Protein AF-A0A355BRB9-F1 (afdb_monomer)

Solvent-accessible surface area (backbone atoms only — not comparable to full-atom values): 3400 Å² total; per-residue (Å²): 139,85,40,68,48,82,53,57,50,64,67,59,53,49,54,46,45,73,68,72,61,58,52,34,76,42,74,52,74,69,42,31,46,74,72,69,46,64,60,73,67,53,46,53,52,50,52,50,52,53,57,76,72,40,100,87

Mean predicted aligned error: 2.2 Å

Sequence (56 aa):
MKFFIDTADLAQIKEANDLGILDGVTTNPSLMAKVGIKGAEAVMAHYKTICEMVDG

Radius of gyration: 10.96 Å; Cα contacts (8 Å, |Δi|>4): 65; chains: 1; bounding box: 23×17×32 Å

pLDDT: mean 95.95, std 3.25, range [79.44, 98.12]

Foldseek 3Di:
DADEAEALDPVVLLVVVVVVRHPAYHYDPVRCVVVPQD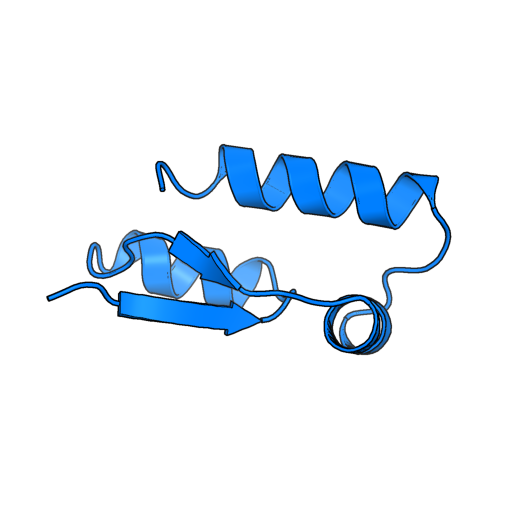DPVSVVVSVVVRCVRHVD

Secondary structure (DSSP, 8-state):
---EEE---HHH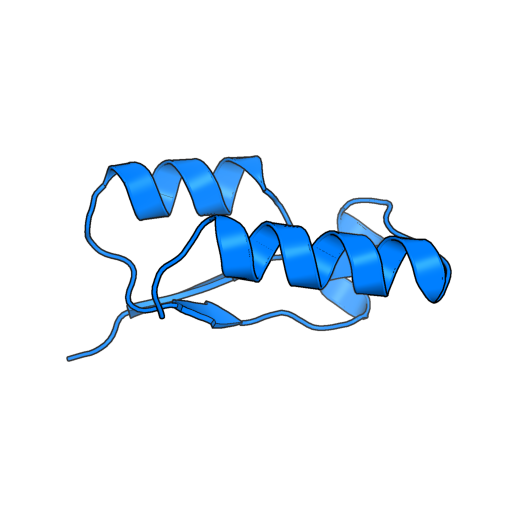HHHHHHTT--SEEE--HHHHHHTT--SHHHHHHHHHHHHHH---

Structure (mmCIF, N/CA/C/O backbone):
data_AF-A0A355BRB9-F1
#
_entry.id   AF-A0A355BRB9-F1
#
loop_
_atom_site.group_PDB
_atom_site.id
_atom_site.type_symbol
_atom_site.label_atom_id
_atom_site.label_alt_id
_atom_site.label_comp_id
_atom_site.label_asym_id
_atom_site.label_entity_id
_atom_site.label_seq_id
_atom_site.pdbx_PDB_ins_code
_atom_site.Cartn_x
_atom_site.Cartn_y
_atom_site.Cartn_z
_atom_site.occupancy
_atom_site.B_iso_or_equiv
_atom_site.auth_seq_id
_atom_site.auth_comp_id
_atom_site.auth_asym_id
_atom_site.auth_atom_id
_atom_site.pdbx_PDB_model_num
ATOM 1 N N . MET A 1 1 ? -5.186 10.433 17.839 1.00 87.62 1 MET A N 1
ATOM 2 C CA . MET A 1 1 ? -3.936 9.705 17.524 1.00 87.62 1 MET A CA 1
ATOM 3 C C . MET A 1 1 ? -4.152 9.074 16.164 1.00 87.62 1 MET A C 1
ATOM 5 O O . MET A 1 1 ? -5.266 8.616 15.968 1.00 87.62 1 MET A O 1
ATOM 9 N N . LYS A 1 2 ? -3.176 9.140 15.249 1.00 93.38 2 LYS A N 1
ATOM 10 C CA . LYS A 1 2 ? -3.309 8.562 13.906 1.00 93.38 2 LYS A CA 1
ATOM 11 C C . LYS A 1 2 ? -2.457 7.302 13.769 1.00 93.38 2 LYS A C 1
ATOM 13 O O . LYS A 1 2 ? -1.336 7.293 14.283 1.00 93.38 2 LYS A O 1
ATOM 18 N N . PHE A 1 3 ? -2.956 6.298 13.065 1.00 94.81 3 PHE A N 1
ATOM 19 C CA . PHE A 1 3 ? -2.276 5.045 12.775 1.00 94.81 3 PHE A CA 1
ATOM 20 C C . PHE A 1 3 ? -2.043 4.901 11.277 1.00 94.81 3 PHE A C 1
ATOM 22 O O . PHE A 1 3 ? -2.971 4.947 10.476 1.00 94.81 3 PHE A O 1
ATOM 29 N N . PHE A 1 4 ? -0.782 4.691 10.917 1.00 96.94 4 PHE A N 1
ATOM 30 C CA . PHE A 1 4 ? -0.367 4.449 9.545 1.00 96.94 4 PHE A CA 1
ATOM 31 C C . PHE A 1 4 ? 0.318 3.092 9.455 1.00 96.94 4 PHE A C 1
ATOM 33 O O . PHE A 1 4 ? 1.050 2.707 10.370 1.00 96.94 4 PHE A O 1
ATOM 40 N N . ILE A 1 5 ? 0.106 2.392 8.343 1.00 96.38 5 ILE A N 1
ATOM 41 C CA . ILE A 1 5 ? 0.857 1.181 8.003 1.00 96.38 5 ILE A CA 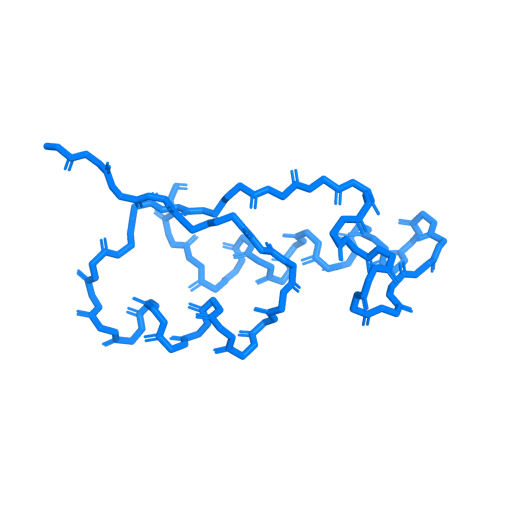1
ATOM 42 C C . ILE A 1 5 ? 1.917 1.513 6.950 1.00 96.38 5 ILE A C 1
ATOM 44 O O . ILE A 1 5 ? 1.638 2.249 6.005 1.00 96.38 5 ILE A O 1
ATOM 48 N N . ASP A 1 6 ? 3.124 0.967 7.113 1.00 97.88 6 ASP A N 1
ATOM 49 C CA . ASP A 1 6 ? 4.243 1.168 6.187 1.00 97.88 6 ASP A CA 1
ATOM 50 C C . ASP A 1 6 ? 4.436 -0.064 5.298 1.00 97.88 6 ASP A C 1
ATOM 52 O O . ASP A 1 6 ? 5.172 -0.994 5.634 1.00 97.88 6 ASP A O 1
ATOM 56 N N . THR A 1 7 ? 3.715 -0.116 4.177 1.00 98.12 7 THR A N 1
ATOM 57 C CA . THR A 1 7 ? 3.760 -1.260 3.258 1.00 98.12 7 THR A CA 1
ATOM 58 C C . THR A 1 7 ? 3.327 -0.876 1.841 1.00 98.12 7 THR A C 1
ATOM 60 O O . THR A 1 7 ? 2.732 0.170 1.595 1.00 98.12 7 THR A O 1
ATOM 63 N N . ALA A 1 8 ? 3.653 -1.737 0.880 1.00 98.06 8 ALA A N 1
ATOM 64 C CA . ALA A 1 8 ? 3.110 -1.704 -0.479 1.00 98.06 8 ALA A CA 1
ATOM 65 C C . ALA A 1 8 ? 2.242 -2.939 -0.779 1.00 98.06 8 ALA A C 1
ATOM 67 O O . ALA A 1 8 ? 1.722 -3.068 -1.885 1.00 98.06 8 ALA A O 1
ATOM 68 N N . ASP A 1 9 ? 2.100 -3.861 0.175 1.00 98.12 9 ASP A N 1
ATOM 69 C CA . ASP A 1 9 ? 1.297 -5.067 0.005 1.00 98.12 9 ASP A CA 1
ATOM 70 C C . ASP A 1 9 ? -0.191 -4.736 0.163 1.00 98.12 9 ASP A C 1
ATOM 72 O O . ASP A 1 9 ? -0.657 -4.388 1.249 1.00 98.12 9 ASP A O 1
ATOM 76 N N . LEU A 1 10 ? -0.944 -4.855 -0.931 1.00 97.81 10 LEU A N 1
ATOM 77 C CA . LEU A 1 10 ? -2.373 -4.551 -0.947 1.00 97.81 10 LEU A CA 1
ATOM 78 C C . LEU A 1 10 ? -3.176 -5.468 -0.013 1.00 97.81 10 LEU A C 1
ATOM 80 O O . LEU A 1 10 ? -4.185 -5.028 0.531 1.00 97.81 10 LEU A O 1
ATOM 84 N N . ALA A 1 11 ? -2.744 -6.711 0.221 1.00 97.62 11 ALA A N 1
ATOM 85 C CA . ALA A 1 11 ? -3.444 -7.610 1.137 1.00 97.62 11 ALA A CA 1
ATOM 86 C C . ALA A 1 11 ? -3.338 -7.117 2.586 1.00 97.62 11 ALA A C 1
ATOM 88 O O . ALA A 1 11 ? -4.345 -7.065 3.289 1.00 97.62 11 ALA A O 1
ATOM 89 N N . GLN A 1 12 ? -2.146 -6.674 2.999 1.00 97.31 12 GLN A N 1
ATOM 90 C CA . GLN A 1 12 ? -1.921 -6.107 4.334 1.00 97.31 12 GLN A CA 1
ATOM 91 C C . GLN A 1 12 ? -2.672 -4.788 4.528 1.00 97.31 12 GLN A C 1
ATOM 93 O O . GLN A 1 12 ? -3.251 -4.557 5.587 1.00 97.31 12 GLN A O 1
ATOM 98 N N . ILE A 1 13 ? -2.685 -3.930 3.501 1.00 97.38 13 ILE A N 1
AT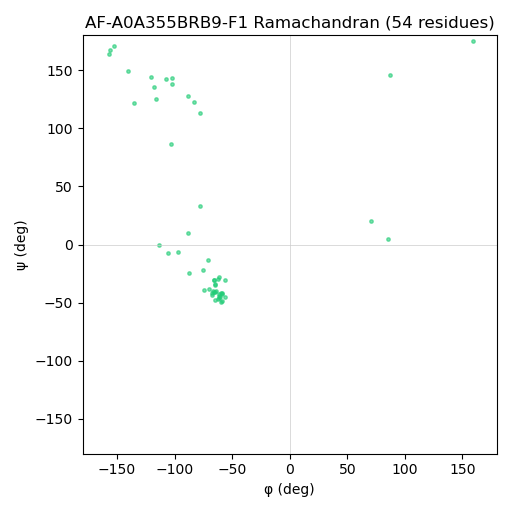OM 99 C CA . ILE A 1 13 ? -3.438 -2.670 3.531 1.00 97.38 13 ILE A CA 1
ATOM 100 C C . ILE A 1 13 ? -4.928 -2.963 3.683 1.00 97.38 13 ILE A C 1
ATOM 102 O O . ILE A 1 13 ? -5.581 -2.365 4.535 1.00 97.38 13 ILE A O 1
ATOM 106 N N . LYS A 1 14 ? -5.461 -3.911 2.901 1.00 97.06 14 LYS A N 1
ATOM 107 C CA . LYS A 1 14 ? -6.867 -4.305 2.986 1.00 97.06 14 LYS A CA 1
ATOM 108 C C . LYS A 1 14 ? -7.215 -4.836 4.376 1.00 97.06 14 LYS A C 1
ATOM 110 O O . LYS A 1 14 ? -8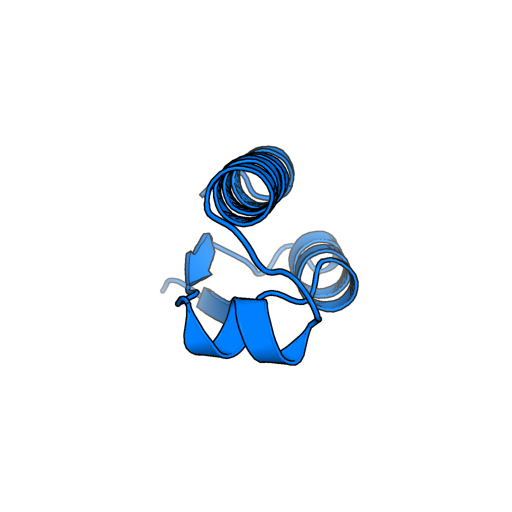.192 -4.383 4.954 1.00 97.06 14 LYS A O 1
ATOM 115 N N . GLU A 1 15 ? -6.421 -5.759 4.912 1.00 96.56 15 GLU A N 1
ATOM 116 C CA . GLU A 1 15 ? -6.660 -6.347 6.234 1.00 96.56 15 GLU A CA 1
ATOM 117 C C . GLU A 1 15 ? -6.675 -5.274 7.329 1.00 96.56 15 GLU A C 1
ATOM 119 O O . GLU A 1 15 ? -7.617 -5.197 8.114 1.00 96.56 15 GLU A O 1
ATOM 124 N N . ALA A 1 16 ? -5.674 -4.393 7.348 1.00 95.56 16 ALA A N 1
ATOM 125 C CA . ALA A 1 16 ? -5.606 -3.322 8.333 1.00 95.56 16 ALA A CA 1
ATOM 126 C C . ALA A 1 16 ? -6.739 -2.289 8.169 1.00 95.56 16 ALA A C 1
ATOM 128 O O . ALA A 1 16 ? -7.190 -1.712 9.161 1.00 95.56 16 ALA A O 1
ATOM 129 N N . ASN A 1 17 ? -7.220 -2.066 6.941 1.00 96.31 17 ASN A N 1
ATOM 130 C CA . ASN A 1 17 ? -8.333 -1.158 6.673 1.00 96.31 17 ASN A CA 1
ATOM 131 C C . ASN A 1 17 ? -9.670 -1.784 7.095 1.00 96.31 17 ASN A C 1
ATOM 133 O O . ASN A 1 17 ? -10.492 -1.113 7.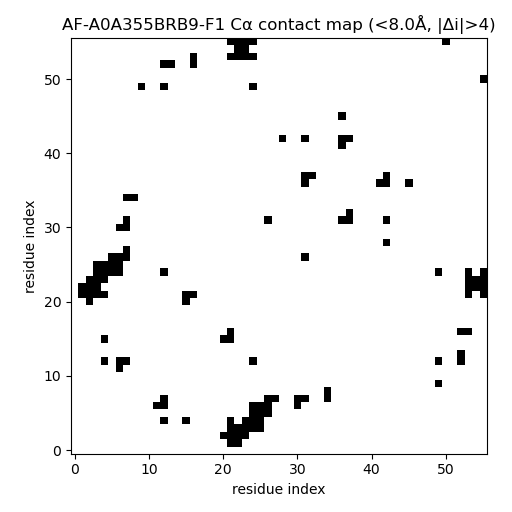712 1.00 96.31 17 ASN A O 1
ATOM 137 N N . ASP A 1 18 ? -9.850 -3.088 6.859 1.00 96.62 18 ASP A N 1
ATOM 138 C CA . ASP A 1 18 ? -11.021 -3.855 7.301 1.00 96.62 18 ASP A CA 1
ATOM 139 C C . ASP A 1 18 ? -11.150 -3.869 8.842 1.00 96.62 18 ASP A C 1
ATOM 141 O O . ASP A 1 18 ? -12.259 -3.953 9.371 1.00 96.62 18 ASP A O 1
ATOM 145 N N . LEU A 1 19 ? -10.034 -3.748 9.577 1.00 95.88 19 LEU A N 1
ATOM 146 C CA . LEU A 1 19 ? -10.034 -3.584 11.039 1.00 95.88 19 LEU A CA 1
ATOM 147 C C . LEU A 1 19 ? -10.541 -2.205 11.503 1.00 95.88 19 LEU A C 1
ATOM 149 O O . LEU A 1 19 ? -10.810 -2.031 12.691 1.00 95.88 19 LEU A O 1
ATOM 153 N N . GLY A 1 20 ? -10.662 -1.223 10.602 1.00 94.62 20 GLY A N 1
ATOM 154 C CA . GLY A 1 20 ? -11.174 0.118 10.901 1.00 94.62 20 GLY A CA 1
ATOM 155 C C . GLY A 1 20 ? -10.237 0.985 11.747 1.00 94.62 20 GLY A C 1
ATOM 156 O O . GLY A 1 20 ? -10.691 1.929 12.390 1.00 94.62 20 GLY A O 1
ATOM 157 N N . ILE A 1 21 ? -8.944 0.650 11.788 1.00 90.50 21 ILE A N 1
ATOM 158 C CA . ILE A 1 21 ? -7.940 1.342 12.614 1.00 90.50 21 ILE A CA 1
ATOM 159 C C . ILE A 1 21 ? -6.995 2.237 11.809 1.00 90.50 21 ILE A C 1
ATOM 161 O O . ILE A 1 21 ? -6.166 2.908 12.413 1.00 90.50 21 ILE A O 1
ATOM 165 N N . LEU A 1 22 ? -7.060 2.203 10.476 1.00 95.00 22 LEU A N 1
ATOM 166 C CA . LEU A 1 22 ? -6.113 2.883 9.595 1.00 95.00 22 LEU A CA 1
ATOM 167 C C . LEU A 1 22 ? -6.542 4.322 9.288 1.00 95.00 22 LEU A C 1
ATOM 169 O O . LEU A 1 22 ? -7.637 4.550 8.789 1.00 95.00 22 LEU A O 1
ATOM 173 N N . ASP A 1 23 ? -5.634 5.272 9.509 1.00 96.38 23 ASP A N 1
ATOM 174 C CA . ASP A 1 23 ? -5.767 6.670 9.076 1.00 96.38 23 ASP A CA 1
ATOM 175 C C . ASP A 1 23 ? -5.028 6.950 7.752 1.00 96.38 23 ASP A C 1
ATOM 177 O O . ASP A 1 23 ? -5.093 8.062 7.236 1.00 96.38 23 ASP A O 1
ATOM 181 N N . GLY A 1 24 ? -4.268 5.985 7.224 1.00 96.56 24 GLY A N 1
ATOM 182 C CA . GLY A 1 24 ? -3.556 6.121 5.952 1.00 96.56 24 GLY A CA 1
ATOM 183 C C . GLY A 1 24 ? -2.391 5.145 5.779 1.00 96.56 24 GLY A C 1
ATOM 184 O O . GLY A 1 24 ? -2.002 4.426 6.697 1.00 96.56 24 GLY A O 1
ATOM 185 N N . VAL A 1 25 ? -1.769 5.155 4.603 1.00 97.94 25 VAL A N 1
ATOM 186 C CA . VAL A 1 25 ? -0.637 4.274 4.267 1.00 97.94 25 VAL A CA 1
ATOM 187 C C . VAL A 1 25 ? 0.605 5.106 3.966 1.00 97.94 25 VAL A C 1
ATOM 189 O O . VAL A 1 25 ? 0.537 6.084 3.221 1.00 97.94 25 VAL A O 1
ATOM 192 N N . THR A 1 26 ? 1.759 4.698 4.495 1.00 97.56 26 THR A N 1
ATOM 193 C CA . THR A 1 26 ? 3.063 5.178 4.025 1.00 97.56 26 THR A CA 1
ATOM 194 C C . THR A 1 26 ? 3.710 4.122 3.144 1.00 97.56 26 THR A C 1
ATOM 196 O O . THR A 1 26 ? 3.575 2.920 3.360 1.00 97.56 26 THR A O 1
ATOM 199 N N . THR A 1 27 ? 4.399 4.568 2.099 1.00 97.69 27 THR A N 1
ATOM 200 C CA . THR A 1 27 ? 5.100 3.669 1.188 1.00 97.69 27 THR A CA 1
ATOM 201 C C . THR A 1 27 ? 6.284 4.381 0.541 1.00 97.69 27 THR A C 1
ATOM 203 O O . THR A 1 27 ? 6.472 5.589 0.693 1.00 97.69 27 THR A O 1
ATOM 206 N N . ASN A 1 28 ? 7.119 3.632 -0.173 1.00 96.50 28 ASN A N 1
ATOM 207 C CA . ASN A 1 28 ? 8.278 4.148 -0.893 1.00 96.50 28 ASN A CA 1
ATOM 208 C C . ASN A 1 28 ? 8.666 3.192 -2.041 1.00 96.50 28 ASN A C 1
ATOM 210 O O . ASN A 1 28 ? 8.219 2.040 -2.066 1.00 96.50 28 ASN A O 1
ATOM 214 N N . PRO A 1 29 ? 9.535 3.616 -2.980 1.00 95.00 29 PRO A N 1
ATOM 215 C CA . PRO A 1 29 ? 9.954 2.772 -4.102 1.00 95.00 29 PRO A CA 1
ATOM 216 C C . PRO A 1 29 ? 10.574 1.424 -3.698 1.00 95.00 29 PRO A C 1
ATOM 218 O O . PRO A 1 29 ? 10.416 0.436 -4.414 1.00 95.00 29 PRO A O 1
ATOM 221 N N . SER A 1 30 ? 11.249 1.349 -2.547 1.00 96.12 30 SER A N 1
ATOM 222 C CA . SER A 1 30 ? 11.849 0.101 -2.061 1.00 96.12 30 SER A CA 1
ATOM 223 C C . SER A 1 30 ? 10.789 -0.909 -1.619 1.00 96.12 30 SER A C 1
ATOM 225 O O . SER A 1 30 ? 10.943 -2.101 -1.877 1.00 96.12 30 SER A O 1
ATOM 227 N N . LEU A 1 31 ? 9.707 -0.457 -0.978 1.00 98.06 31 LEU A N 1
ATOM 228 C CA . LEU A 1 31 ? 8.576 -1.314 -0.612 1.00 98.06 31 LEU A CA 1
ATOM 229 C C . LEU A 1 31 ? 7.822 -1.798 -1.856 1.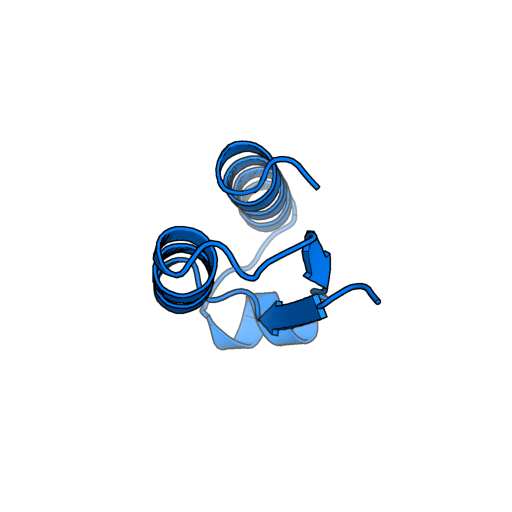00 98.06 31 LEU A C 1
ATOM 231 O O . LEU A 1 31 ? 7.539 -2.989 -1.950 1.00 98.06 31 LEU A O 1
ATOM 235 N N . MET A 1 32 ? 7.611 -0.926 -2.849 1.00 97.38 32 MET A N 1
ATOM 236 C CA . MET A 1 32 ? 7.042 -1.313 -4.152 1.00 97.38 32 MET A CA 1
ATOM 237 C C . MET A 1 32 ? 7.861 -2.417 -4.831 1.00 97.38 32 MET A C 1
ATOM 239 O O . MET A 1 32 ? 7.318 -3.424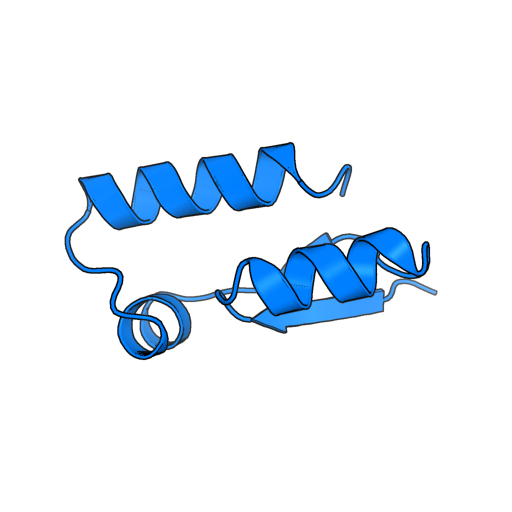 -5.285 1.00 97.38 32 MET A O 1
ATOM 243 N N . ALA A 1 33 ? 9.189 -2.275 -4.835 1.00 96.75 33 ALA A N 1
ATOM 244 C CA . ALA A 1 33 ? 10.078 -3.268 -5.425 1.00 96.75 33 ALA A CA 1
ATOM 245 C C . ALA A 1 33 ? 10.029 -4.622 -4.693 1.00 96.75 33 ALA A C 1
ATOM 247 O O . ALA A 1 33 ? 10.129 -5.663 -5.348 1.00 96.75 33 ALA A O 1
ATOM 248 N N . LYS A 1 34 ? 9.854 -4.627 -3.361 1.00 97.38 34 LYS A N 1
ATOM 249 C CA . LYS A 1 34 ? 9.728 -5.855 -2.552 1.00 97.38 34 LYS A CA 1
ATOM 250 C C . LYS A 1 34 ? 8.469 -6.654 -2.884 1.00 97.38 34 LYS A C 1
ATOM 252 O O . LYS A 1 34 ? 8.528 -7.878 -2.856 1.00 97.38 34 LYS A O 1
ATOM 257 N N . VAL A 1 35 ? 7.374 -5.981 -3.238 1.00 96.81 35 VAL A N 1
ATOM 258 C CA . VAL A 1 35 ? 6.126 -6.629 -3.683 1.00 96.81 35 VAL A CA 1
ATOM 259 C C . VAL A 1 35 ? 6.093 -6.882 -5.198 1.00 96.81 35 VAL A C 1
ATOM 261 O O . VAL A 1 35 ? 5.070 -7.270 -5.749 1.00 96.81 35 VAL A O 1
ATOM 264 N N . GLY A 1 36 ? 7.223 -6.693 -5.890 1.00 96.88 36 GLY A N 1
ATOM 265 C CA . GLY A 1 36 ? 7.382 -7.028 -7.306 1.00 96.88 36 GLY A CA 1
ATOM 266 C C . GLY A 1 36 ? 6.917 -5.953 -8.290 1.00 96.88 36 GLY A C 1
ATOM 267 O O . GLY A 1 36 ? 7.000 -6.171 -9.498 1.00 96.88 36 GLY A O 1
ATOM 268 N N . ILE A 1 37 ? 6.496 -4.781 -7.811 1.00 97.38 37 ILE A N 1
ATOM 269 C CA . ILE A 1 37 ? 6.046 -3.676 -8.661 1.00 97.38 37 ILE A CA 1
ATOM 270 C C . ILE A 1 37 ? 7.259 -2.890 -9.158 1.00 97.38 37 ILE A C 1
ATOM 272 O O . ILE A 1 37 ? 8.082 -2.401 -8.380 1.00 97.38 37 ILE A O 1
ATOM 276 N N . LYS A 1 38 ? 7.393 -2.788 -10.484 1.00 94.44 38 LYS A N 1
ATOM 277 C CA . LYS A 1 38 ? 8.527 -2.139 -11.154 1.00 94.44 38 LYS A CA 1
ATOM 278 C C . LYS A 1 38 ? 8.054 -1.341 -12.361 1.00 94.44 38 LYS A C 1
ATOM 280 O O . LYS A 1 38 ? 7.113 -1.731 -13.041 1.00 94.44 38 LYS A O 1
ATOM 285 N N . GLY A 1 39 ? 8.778 -0.266 -12.661 1.00 95.50 39 GLY A N 1
ATOM 286 C CA . GLY A 1 39 ? 8.440 0.647 -13.750 1.00 95.50 39 GLY A CA 1
ATOM 287 C C . GLY A 1 39 ? 7.472 1.739 -13.302 1.00 95.50 39 GLY A C 1
ATOM 288 O O . GLY A 1 39 ? 6.620 1.528 -12.442 1.00 95.50 39 GLY A O 1
ATOM 289 N N . ALA A 1 40 ? 7.636 2.930 -13.876 1.00 95.38 40 ALA A N 1
ATOM 290 C CA . ALA A 1 40 ? 6.918 4.123 -13.439 1.00 95.38 40 ALA A CA 1
ATOM 291 C C . ALA A 1 40 ? 5.393 3.965 -13.550 1.00 95.38 40 ALA A C 1
ATOM 293 O O . ALA A 1 40 ? 4.675 4.332 -12.628 1.00 95.38 40 ALA A O 1
ATOM 294 N N . GLU A 1 41 ? 4.903 3.372 -14.639 1.00 97.50 41 GLU A N 1
ATOM 295 C CA . GLU A 1 41 ? 3.467 3.188 -14.867 1.00 97.50 41 GLU A CA 1
ATOM 296 C C . GLU A 1 41 ? 2.827 2.256 -13.832 1.00 97.50 41 GLU A C 1
ATOM 298 O O . GLU A 1 41 ? 1.829 2.624 -13.215 1.00 97.50 41 GLU A O 1
ATOM 303 N N . ALA A 1 42 ? 3.440 1.097 -13.574 1.00 97.19 42 ALA A N 1
ATOM 304 C CA . ALA A 1 42 ? 2.939 0.146 -12.585 1.00 97.19 42 ALA A CA 1
ATOM 305 C C . ALA A 1 42 ? 2.978 0.730 -11.167 1.00 97.19 42 ALA A C 1
ATOM 307 O O . ALA A 1 42 ? 2.024 0.573 -10.414 1.00 97.19 42 ALA A O 1
ATOM 308 N N . VAL A 1 43 ? 4.043 1.461 -10.818 1.00 97.19 43 VAL A N 1
ATOM 309 C CA . VAL A 1 43 ? 4.149 2.160 -9.528 1.00 97.19 43 VAL A CA 1
ATOM 310 C C . VAL A 1 43 ? 3.042 3.210 -9.377 1.00 97.19 43 VAL A C 1
ATOM 312 O O . VAL A 1 43 ? 2.398 3.273 -8.333 1.00 97.19 43 VAL A O 1
ATOM 315 N N . MET A 1 44 ? 2.773 4.003 -10.419 1.00 97.56 44 MET A N 1
ATOM 316 C CA . MET A 1 44 ? 1.702 5.004 -10.393 1.00 97.56 44 MET A CA 1
ATOM 317 C C . MET A 1 44 ? 0.309 4.376 -10.304 1.00 97.56 44 MET A C 1
ATOM 319 O O . MET A 1 44 ? -0.539 4.896 -9.581 1.00 97.56 44 MET A O 1
ATOM 323 N N . ALA A 1 45 ? 0.066 3.274 -11.017 1.00 98.06 45 ALA A N 1
ATOM 324 C CA . ALA A 1 45 ? -1.173 2.512 -10.890 1.00 98.06 45 ALA A CA 1
ATOM 325 C C . ALA A 1 45 ? -1.342 1.975 -9.461 1.00 98.06 45 ALA A C 1
ATOM 327 O O . ALA A 1 45 ? -2.408 2.124 -8.874 1.00 98.06 45 ALA A O 1
ATOM 328 N N . HIS A 1 46 ? -0.265 1.456 -8.867 1.00 98.00 46 HIS A N 1
ATOM 329 C CA . HIS A 1 46 ? -0.280 0.923 -7.506 1.00 98.00 46 HIS A CA 1
ATOM 330 C C . HIS A 1 46 ? -0.563 1.999 -6.453 1.00 98.00 46 HIS A C 1
ATOM 332 O O . HIS A 1 46 ? -1.356 1.767 -5.547 1.00 98.00 46 HIS A O 1
ATOM 338 N N . TYR A 1 47 ? 0.012 3.201 -6.586 1.00 97.12 47 TYR A N 1
ATOM 339 C CA . TYR A 1 47 ? -0.332 4.324 -5.704 1.00 97.12 47 TYR A CA 1
ATOM 340 C C . TYR A 1 47 ? -1.818 4.681 -5.774 1.00 97.12 47 TYR A C 1
ATOM 342 O O . TYR A 1 47 ? -2.433 4.890 -4.734 1.00 97.12 47 TYR A O 1
ATOM 350 N N . LYS A 1 48 ? -2.406 4.714 -6.978 1.00 97.56 48 LYS A N 1
ATOM 351 C CA . LYS A 1 48 ? -3.844 4.976 -7.137 1.00 97.56 48 LYS A CA 1
ATOM 352 C C . LYS A 1 48 ? -4.681 3.918 -6.431 1.00 97.56 48 LYS A C 1
ATOM 354 O O . LYS A 1 48 ? -5.578 4.281 -5.686 1.00 97.56 48 LYS A O 1
ATOM 359 N N . THR A 1 49 ? -4.334 2.642 -6.595 1.00 98.00 49 THR A N 1
ATOM 360 C CA . THR A 1 49 ? -5.020 1.549 -5.898 1.00 98.00 49 THR A CA 1
ATOM 361 C C . THR A 1 49 ? -4.949 1.714 -4.380 1.00 98.00 49 THR A C 1
ATOM 363 O O . THR A 1 49 ? -5.961 1.544 -3.714 1.00 98.00 49 THR A O 1
ATOM 366 N N . ILE A 1 50 ? -3.800 2.112 -3.821 1.00 97.44 50 ILE A N 1
ATOM 367 C CA . ILE A 1 50 ? -3.690 2.392 -2.379 1.00 97.44 50 ILE A CA 1
ATOM 368 C C . ILE A 1 50 ? -4.628 3.538 -1.964 1.00 97.44 50 ILE A C 1
ATOM 370 O O . ILE A 1 50 ? -5.337 3.401 -0.971 1.00 97.44 50 ILE A O 1
ATOM 374 N N . CYS A 1 51 ? -4.668 4.639 -2.721 1.00 96.94 51 CYS A N 1
ATOM 375 C CA . CYS A 1 51 ? -5.558 5.774 -2.441 1.00 96.94 51 CYS A CA 1
ATOM 376 C C . CYS A 1 51 ? -7.050 5.437 -2.590 1.00 96.94 51 CYS A C 1
ATOM 378 O O . CYS A 1 51 ? -7.873 6.025 -1.906 1.00 96.94 51 CYS A O 1
ATOM 380 N N . GLU A 1 52 ? -7.413 4.511 -3.478 1.00 96.88 52 GLU A N 1
ATOM 381 C CA . GLU A 1 52 ? -8.796 4.034 -3.633 1.00 96.88 52 GLU A CA 1
AT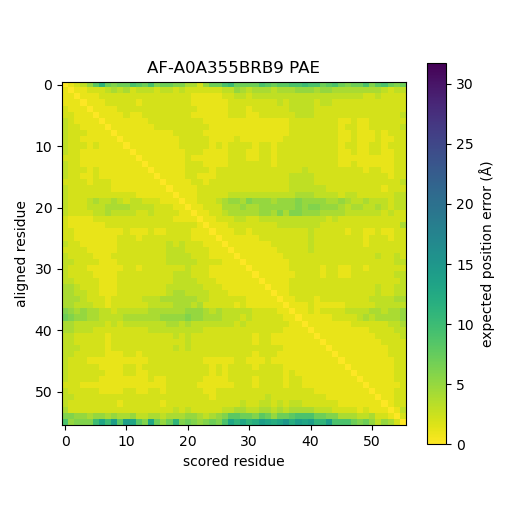OM 382 C C . GLU A 1 52 ? -9.218 3.080 -2.505 1.00 96.88 52 GLU A C 1
ATOM 384 O O . GLU A 1 52 ? -10.409 2.897 -2.265 1.00 96.88 52 GLU A O 1
ATOM 389 N N . MET A 1 53 ? -8.256 2.447 -1.827 1.00 95.56 53 MET A N 1
ATOM 390 C CA . MET A 1 53 ? -8.515 1.489 -0.751 1.00 95.56 53 MET A CA 1
ATOM 391 C C . MET A 1 53 ? -8.654 2.135 0.630 1.00 95.56 53 MET A C 1
ATOM 393 O O . MET A 1 53 ? -9.249 1.514 1.508 1.00 95.56 53 MET A O 1
ATOM 397 N N . VAL A 1 54 ? -8.075 3.320 0.848 1.00 94.69 54 VAL A N 1
ATOM 398 C CA . VAL A 1 54 ? -7.987 3.963 2.169 1.00 94.69 54 VAL A CA 1
ATOM 399 C C . VAL A 1 54 ? -8.354 5.445 2.056 1.00 94.69 54 VAL A C 1
ATOM 401 O O . VAL A 1 54 ? -7.677 6.186 1.351 1.00 94.69 54 VAL A O 1
ATOM 404 N N . ASP A 1 55 ? -9.370 5.887 2.804 1.00 84.94 55 ASP A N 1
ATOM 405 C CA . ASP A 1 55 ? -9.926 7.258 2.784 1.00 84.94 55 ASP A CA 1
ATOM 406 C C . ASP A 1 55 ? -9.075 8.302 3.566 1.00 84.94 55 ASP A C 1
ATOM 408 O O . ASP A 1 55 ? -9.614 9.215 4.198 1.00 84.94 55 ASP A O 1
ATOM 412 N N . GLY A 1 56 ? -7.746 8.139 3.577 1.00 79.44 56 GLY A N 1
ATOM 413 C CA . GLY A 1 56 ? -6.791 8.896 4.414 1.00 79.44 56 GLY A CA 1
ATOM 414 C C . GLY A 1 56 ? -6.331 10.256 3.890 1.00 79.44 56 GLY A C 1
ATOM 415 O O . GLY A 1 56 ? -6.422 10.512 2.669 1.00 79.44 56 GLY A O 1
#

Nearest PDB structures (foldseek):
  3r8r-assembly2_M  TM=8.997E-01  e=5.442E-04  Bacillus subtilis
  3r8r-assembly2_L  TM=8.636E-01  e=2.927E-04  Bacillus subtilis
  6yrt-assembly1_E-2  TM=8.698E-01  e=6.692E-04  Thermoplasma acidophilum DSM 1728
  4rxg-assembly1_G  TM=7.238E-01  e=2.098E-02  Escherichia coli K-12
  4rz4-assembly1_B  TM=6.661E-01  e=3.399E-02  Escherichia coli K-12